Protein 1HLB (pdb70)

Foldseek 3Di:
DQVVPDDCPPAADVVLLVLVLVLLCLLVVPPVQVQLVLVLVLCVVPVVSLCLVPVCRPDDPVVCVVDPVSVVVRVLVVVLVVVCSVPVPLPVLCVSCPVVQLVCVVSPNDDVNLVSSLVSVLVSSCVRQDPPCPPSVVVSSVSSSVSNVSHGHDPND

Nearest PDB structures (foldseek):
  1hlb-assembly1_A  TM=1.006E+00  e=8.704E-22  Molpadia arenicola
  2mgd-assembly1_A  TM=8.611E-01  e=4.606E-04  Physeter macrocephalus
  2mgj-assembly1_A  TM=8.595E-01  e=4.606E-04  Physeter macrocephalus
  1mlu-assembly1_A  TM=8.625E-01  e=5.613E-04  Physeter macrocephalus
  2d6c-assembly1_A  TM=8.322E-01  e=3.972E-04  Physeter macrocephalus

Structure (mmCIF, N/CA/C/O backbone):
data_1HLB
#
_entry.id   1HLB
#
_cell.length_a   45.740
_cell.length_b   45.230
_cell.length_c   40.920
_cell.angle_alpha   90.00
_cell.angle_beta   104.40
_cell.angle_gamma   90.00
#
_symmetry.space_group_name_H-M   'P 1 21 1'
#
loop_
_entity.id
_entity.type
_entity.pdbx_description
1 polymer 'HEMOGLOBIN (DEOXY)'
2 non-polymer 'PROTOPORPHYRIN IX CONTAINING FE'
3 water water
#
loop_
_atom_site.group_PDB
_atom_site.id
_atom_site.type_symbol
_atom_site.label_atom_id
_atom_site.label_alt_id
_atom_site.label_comp_id
_atom_site.label_asym_id
_atom_site.label_entity_id
_atom_site.label_seq_id
_atom_site.pdbx_PDB_ins_code
_atom_site.Cartn_x
_atom_site.Cartn_y
_atom_site.Cartn_z
_atom_site.occupancy
_atom_site.B_iso_or_equiv
_atom_site.auth_seq_id
_atom_site.auth_comp_id
_atom_site.auth_asym_id
_atom_site.auth_atom_id
_atom_site.pdbx_PDB_model_num
ATOM 4 N N . GLY A 1 2 ? 1.614 18.927 -7.938 1.00 76.06 1 GLY A N 1
ATOM 5 C CA . GLY A 1 2 ? 1.543 18.493 -6.515 1.00 75.19 1 GLY A CA 1
ATOM 6 C C . GLY A 1 2 ? 0.619 19.585 -5.881 1.00 75.47 1 GLY A C 1
ATOM 7 O O . GLY A 1 2 ? -0.403 19.976 -6.558 1.00 70.91 1 GLY A O 1
ATOM 9 N N . GLY A 1 3 ? 0.953 19.971 -4.578 1.00 77.19 2 GLY A N 1
ATOM 10 C CA . GLY A 1 3 ? 0.416 21.154 -3.914 1.00 80.34 2 GLY A CA 1
ATOM 11 C C . GLY A 1 3 ? -1.083 21.226 -3.839 1.00 83.93 2 GLY A C 1
ATOM 12 O O . GLY A 1 3 ? -1.702 22.268 -4.059 1.00 88.29 2 GLY A O 1
ATOM 14 N N . THR A 1 4 ? -1.660 20.103 -3.466 1.00 83.76 3 THR A N 1
ATOM 15 C CA . THR A 1 4 ? -3.093 19.994 -3.359 1.00 85.31 3 THR A CA 1
ATOM 16 C C . THR A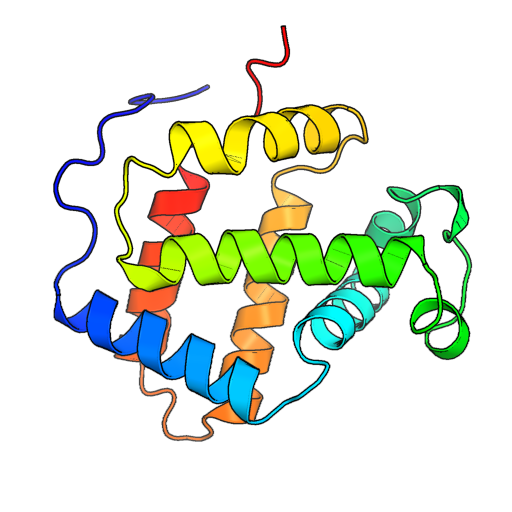 1 4 ? -3.543 20.875 -2.200 1.00 85.37 3 THR A C 1
ATOM 17 O O . THR A 1 4 ? -2.960 20.819 -1.114 1.00 86.39 3 THR A O 1
ATOM 23 N N . LEU A 1 5 ? -4.522 21.747 -2.479 1.00 84.82 4 LEU A N 1
ATOM 24 C CA . LEU A 1 5 ? -5.101 22.732 -1.564 1.00 83.95 4 LEU A CA 1
ATOM 25 C C . LEU A 1 5 ? -4.155 23.892 -1.228 1.00 85.20 4 LEU A C 1
ATOM 26 O O . LEU A 1 5 ? -4.554 24.848 -0.553 1.00 87.47 4 LEU A O 1
ATOM 32 N N . ALA A 1 6 ? -2.922 23.875 -1.743 1.00 85.69 5 ALA A N 1
ATOM 33 C CA . ALA A 1 6 ? -1.963 24.957 -1.633 1.00 86.85 5 ALA A CA 1
ATOM 34 C C . ALA A 1 6 ? -1.762 25.684 -0.291 1.00 88.65 5 ALA A C 1
ATOM 35 O O . ALA A 1 6 ? -0.897 25.303 0.502 1.00 90.35 5 ALA A O 1
ATOM 38 N N . ILE A 1 7 ? -2.468 26.763 0.034 1.00 90.91 6 ILE A N 1
ATOM 39 C CA . ILE A 1 7 ? -2.327 27.431 1.321 1.00 92.70 6 ILE A CA 1
ATOM 40 C C . ILE A 1 7 ? -3.721 27.909 1.728 1.00 93.13 6 ILE A C 1
ATOM 41 O O . ILE A 1 7 ? -4.478 28.478 0.923 1.00 95.12 6 ILE A O 1
ATOM 47 N N . GLN A 1 8 ? -4.104 27.605 2.968 1.00 90.29 7 GLN A N 1
ATOM 48 C CA . GLN A 1 8 ? -5.395 28.002 3.504 1.00 87.72 7 GLN A CA 1
ATOM 49 C C . GLN A 1 8 ? -5.242 27.837 5.008 1.00 88.20 7 GLN A C 1
ATOM 50 O O . GLN A 1 8 ? -5.000 28.833 5.686 1.00 86.92 7 GLN A O 1
ATOM 59 N N . ALA A 1 9 ? -5.318 26.614 5.546 1.00 88.62 8 ALA A N 1
ATOM 60 C CA . ALA A 1 9 ? -5.170 26.308 6.966 1.00 90.60 8 ALA A CA 1
ATOM 61 C C . ALA A 1 9 ? -6.111 26.905 8.014 1.00 91.95 8 ALA A C 1
ATOM 62 O O . ALA A 1 9 ? -6.386 26.175 8.969 1.00 94.59 8 ALA A O 1
ATOM 65 N N . GLN A 1 10 ? -6.640 28.139 7.903 1.00 91.49 9 GLN A N 1
ATOM 66 C CA . GLN A 1 10 ? -7.535 28.754 8.889 1.00 89.69 9 GLN A CA 1
ATOM 67 C C . GLN A 1 10 ? -7.151 28.441 10.352 1.00 91.09 9 GLN A C 1
ATOM 68 O O . GLN A 1 10 ? -5.949 28.489 10.673 1.00 91.74 9 GLN A O 1
ATOM 77 N N . GLY A 1 11 ? -8.074 28.128 11.285 1.00 89.38 10 GLY A N 1
ATOM 78 C CA . GLY A 1 11 ? -7.701 27.741 12.638 1.00 85.50 10 GLY A CA 1
ATOM 79 C C . GLY A 1 11 ? -7.153 26.315 12.633 1.00 82.81 10 GLY A C 1
ATOM 80 O O . GLY A 1 11 ? -7.919 25.358 12.547 1.00 84.55 10 GLY A O 1
ATOM 82 N N . ASP A 1 12 ? -5.828 26.185 12.717 1.00 77.75 11 ASP A N 1
ATOM 83 C CA . ASP A 1 12 ? -5.145 24.897 12.698 1.00 73.66 11 ASP A CA 1
ATOM 84 C C . ASP A 1 12 ? -5.341 23.804 13.756 1.00 72.92 11 ASP A C 1
ATOM 85 O O . ASP A 1 12 ? -5.950 22.778 13.452 1.00 74.35 11 ASP A O 1
ATOM 91 N N . LEU A 1 13 ? -4.835 23.908 14.991 1.00 71.99 12 LEU A N 1
ATOM 92 C CA . LEU A 1 13 ? -4.920 22.826 15.991 1.00 65.63 12 LEU A CA 1
ATOM 93 C C . LEU A 1 13 ? -5.893 23.217 17.077 1.00 61.16 12 LEU A C 1
ATOM 94 O O . LEU A 1 13 ? -6.068 24.408 17.342 1.00 57.10 12 LEU A O 1
ATOM 100 N N . THR A 1 14 ? -6.514 22.273 17.769 1.00 59.76 13 THR A N 1
ATOM 101 C CA . THR A 1 14 ? -7.435 22.607 18.854 1.00 59.34 13 THR A CA 1
ATOM 102 C C . THR A 1 14 ? -6.622 23.199 20.023 1.00 57.19 13 THR A C 1
ATOM 103 O O . THR A 1 14 ? -5.605 22.585 20.348 1.00 63.65 13 THR A O 1
ATOM 109 N N . LEU A 1 15 ? -6.899 24.317 20.714 1.00 54.69 14 LEU A N 1
ATOM 110 C CA . LEU A 1 15 ? -6.056 24.813 21.835 1.00 51.42 14 LEU A CA 1
ATOM 111 C C . LEU A 1 15 ? -5.317 23.822 22.727 1.00 46.97 14 LEU A C 1
ATOM 112 O O . LEU A 1 15 ? -4.162 24.063 23.046 1.00 48.48 14 LEU A O 1
ATOM 118 N N . ALA A 1 16 ? -5.919 22.690 23.103 1.00 43.02 15 ALA A N 1
ATOM 119 C CA . ALA A 1 16 ? -5.274 21.687 23.929 1.00 39.47 15 ALA A CA 1
ATOM 120 C C . ALA A 1 16 ? -4.040 21.093 23.272 1.00 39.31 15 ALA A C 1
ATOM 121 O O . ALA A 1 16 ? -3.058 20.743 23.940 1.00 42.99 15 ALA A O 1
ATOM 124 N N . GLN A 1 17 ? -4.080 20.989 21.954 1.00 33.44 16 GLN A N 1
ATOM 125 C CA . GLN A 1 17 ? -2.929 20.534 21.224 1.00 34.91 16 GLN A CA 1
ATOM 126 C C . GLN A 1 17 ? -1.849 21.618 21.300 1.00 38.58 16 GLN A C 1
ATOM 127 O O . GLN A 1 1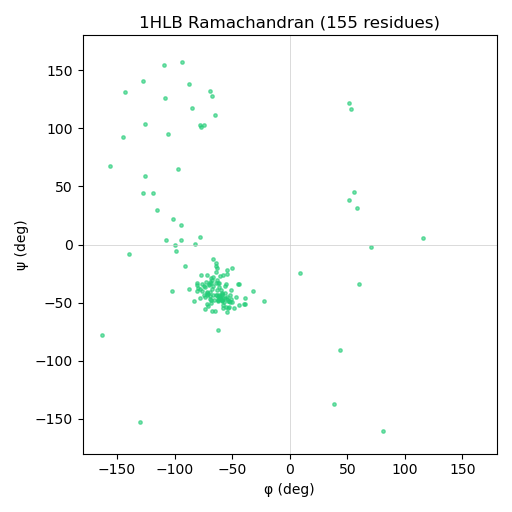7 ? -0.683 21.307 21.569 1.00 36.66 16 GLN A O 1
ATOM 136 N N . LYS A 1 18 ? -2.221 22.901 21.185 1.00 41.05 17 LYS A N 1
ATOM 137 C CA . LYS A 1 18 ? -1.296 24.038 21.305 1.00 42.26 17 LYS A CA 1
ATOM 138 C C . LYS A 1 18 ? -0.533 24.170 22.629 1.00 42.30 17 LYS A C 1
ATOM 139 O O . LYS A 1 18 ? 0.697 24.369 22.669 1.00 39.88 17 LYS A O 1
ATOM 149 N N . LYS A 1 19 ? -1.318 24.060 23.706 1.00 42.17 18 LYS A N 1
ATOM 150 C CA . LYS A 1 19 ? -0.820 24.044 25.078 1.00 44.16 18 LYS A CA 1
ATOM 151 C C . LYS A 1 19 ? 0.240 22.957 25.186 1.00 44.61 18 LYS A C 1
ATOM 152 O O . LYS A 1 19 ? 1.386 23.248 25.536 1.00 41.04 18 LYS A O 1
ATOM 162 N N . ILE A 1 20 ? -0.106 21.722 24.804 1.00 48.67 19 ILE A N 1
ATOM 163 C CA . ILE A 1 20 ? 0.836 20.640 24.962 1.00 47.65 19 ILE A CA 1
ATOM 164 C C . ILE A 1 20 ? 2.036 20.709 24.002 1.00 42.87 19 ILE A C 1
ATOM 165 O O . ILE A 1 20 ? 3.107 20.388 24.519 1.00 43.96 19 ILE A O 1
ATOM 171 N N . VAL A 1 21 ? 1.996 21.164 22.722 1.00 36.72 20 VAL A N 1
ATOM 172 C CA . VAL A 1 21 ? 3.196 21.299 21.862 1.00 33.20 20 VAL A CA 1
ATOM 173 C C . VAL A 1 21 ? 4.216 22.400 22.242 1.00 34.04 20 VAL A C 1
ATOM 174 O O . VAL A 1 21 ? 5.430 22.217 22.085 1.00 29.17 20 VAL A O 1
ATOM 179 N N . ARG A 1 22 ? 3.803 23.538 22.819 1.00 37.91 21 ARG A N 1
ATOM 180 C CA . ARG A 1 22 ? 4.699 24.602 23.295 1.00 34.70 21 ARG A CA 1
ATOM 181 C C . ARG A 1 22 ? 5.374 24.232 24.601 1.00 30.23 21 ARG A C 1
ATOM 182 O O . ARG A 1 22 ? 6.553 24.497 24.824 1.00 33.78 21 ARG A O 1
ATOM 196 N N . LYS A 1 23 ? 4.635 23.609 25.498 1.00 28.17 22 LYS A N 1
ATOM 197 C CA . LYS A 1 23 ? 5.082 23.220 26.826 1.00 26.52 22 LYS A CA 1
ATOM 198 C C . LYS A 1 23 ? 6.226 22.216 26.795 1.00 24.14 22 LYS A C 1
ATOM 199 O O . LYS A 1 23 ? 7.249 22.293 27.491 1.00 23.57 22 LYS A O 1
ATOM 209 N N . THR A 1 24 ? 6.016 21.240 25.933 1.00 23.03 23 THR A N 1
ATOM 210 C CA . THR A 1 24 ? 6.926 20.140 25.766 1.00 23.88 23 THR A CA 1
ATOM 211 C C . THR A 1 24 ? 8.192 20.579 25.003 1.00 26.05 23 THR A C 1
ATOM 212 O O . THR A 1 24 ? 9.311 20.263 25.427 1.00 27.44 23 THR A O 1
ATOM 218 N N . TRP A 1 25 ? 8.070 21.373 23.932 1.00 22.91 24 TRP A N 1
ATOM 219 C CA . TRP A 1 25 ? 9.177 21.954 23.209 1.00 17.32 24 TRP A CA 1
ATOM 220 C C . TRP A 1 25 ? 10.030 22.757 24.167 1.00 16.42 24 TRP A C 1
ATOM 221 O O . TRP A 1 25 ? 11.261 22.693 24.127 1.00 19.83 24 TRP A O 1
ATOM 234 N N . HIS A 1 26 ? 9.418 23.581 25.011 1.00 18.84 25 HIS A N 1
ATOM 235 C CA . HIS A 1 26 ? 10.170 24.305 26.039 1.00 20.29 25 HIS A CA 1
ATOM 236 C C . HIS A 1 26 ? 10.753 23.424 27.159 1.00 20.35 25 HIS A C 1
ATOM 237 O O . HIS A 1 26 ? 11.806 23.746 27.726 1.00 9.04 25 HIS A O 1
ATOM 247 N N . GLN A 1 27 ? 10.119 22.278 27.482 1.00 20.65 26 GLN A N 1
ATOM 248 C CA . GLN A 1 27 ? 10.644 21.358 28.501 1.00 27.51 26 GLN A CA 1
ATOM 249 C C . GLN A 1 27 ? 11.975 20.779 28.071 1.00 24.03 26 GLN A C 1
ATOM 250 O O . GLN A 1 27 ? 12.943 20.639 28.792 1.00 25.22 26 GLN A O 1
ATOM 259 N N . LEU A 1 28 ? 11.952 20.428 26.827 1.00 25.25 27 LEU A N 1
ATOM 260 C CA . LEU A 1 28 ? 13.043 19.829 26.147 1.00 29.61 27 LEU A CA 1
ATOM 261 C C . LEU A 1 28 ? 14.186 20.815 25.903 1.00 34.23 27 LEU A C 1
ATOM 262 O O . LEU A 1 28 ? 15.338 20.559 26.283 1.00 33.43 27 LEU A O 1
ATOM 268 N N . MET A 1 29 ? 13.861 21.964 25.290 1.00 34.77 28 MET A N 1
ATOM 269 C CA . MET A 1 29 ? 14.812 23.041 25.113 1.00 37.94 28 MET A CA 1
ATOM 270 C C . MET A 1 29 ? 15.495 23.428 26.437 1.00 37.85 28 MET A C 1
ATOM 271 O O . MET A 1 29 ? 16.723 23.466 26.497 1.00 37.09 28 MET A O 1
ATOM 277 N N . ARG A 1 30 ? 14.690 23.634 27.490 1.00 37.52 29 ARG A N 1
ATOM 278 C CA . ARG A 1 30 ? 15.123 23.968 28.842 1.00 42.26 29 ARG A CA 1
ATOM 279 C C . ARG A 1 30 ? 16.082 22.996 29.510 1.00 43.66 29 ARG A C 1
ATOM 280 O O . ARG A 1 30 ? 17.075 23.369 30.133 1.00 41.75 29 ARG A O 1
ATOM 294 N N . ASN A 1 31 ? 15.690 21.722 29.441 1.00 46.73 30 ASN A N 1
ATOM 295 C CA . ASN A 1 31 ? 16.352 20.653 30.150 1.00 44.92 30 ASN A CA 1
ATOM 296 C C . ASN A 1 31 ? 17.439 19.970 29.434 1.00 47.20 30 ASN A C 1
ATOM 297 O O . ASN A 1 31 ? 18.209 19.264 30.081 1.00 53.43 30 ASN A O 1
ATOM 305 N N . LYS A 1 32 ? 17.504 20.091 28.130 1.00 50.51 31 LYS A N 1
ATOM 306 C CA . LYS A 1 32 ? 18.538 19.423 27.386 1.00 53.80 31 LYS A CA 1
ATOM 307 C C . LYS A 1 32 ? 19.156 20.570 26.629 1.00 56.11 31 LYS A C 1
ATOM 308 O O . LYS A 1 32 ? 18.584 21.042 25.639 1.00 61.24 31 LYS A O 1
ATOM 318 N N . THR A 1 33 ? 20.326 21.012 27.088 1.00 52.18 32 THR A N 1
ATOM 319 C CA . THR A 1 33 ? 20.982 22.166 26.502 1.00 49.91 32 THR A CA 1
ATOM 320 C C . THR A 1 33 ? 21.358 22.029 25.014 1.00 44.84 32 THR A C 1
ATOM 321 O O . THR A 1 33 ? 21.047 22.895 24.205 1.00 41.43 32 THR A O 1
ATOM 327 N N . SER A 1 34 ? 21.922 20.935 24.523 1.00 40.17 33 SER A N 1
ATOM 328 C CA . SER A 1 34 ? 22.344 20.867 23.145 1.00 40.56 33 SER A CA 1
ATOM 329 C C . SER A 1 34 ? 21.376 20.109 22.292 1.00 37.87 33 SER A C 1
ATOM 330 O O . SER A 1 34 ? 21.710 19.627 21.215 1.00 38.24 33 SER A O 1
ATOM 335 N N . PHE A 1 35 ? 20.149 20.024 22.764 1.00 40.58 34 PHE A N 1
ATOM 336 C CA . PHE A 1 35 ? 19.121 19.194 22.164 1.00 40.22 34 PHE A CA 1
ATOM 337 C C . PHE A 1 35 ? 19.088 19.138 20.636 1.00 40.09 34 PHE A C 1
ATOM 338 O O . PHE A 1 35 ? 19.065 18.035 20.069 1.00 42.70 34 PHE A O 1
ATOM 347 N N . VAL A 1 36 ? 19.181 20.280 19.954 1.00 32.77 35 VAL A N 1
ATOM 348 C CA . VAL A 1 36 ? 18.912 20.261 18.539 1.00 32.57 35 VAL A CA 1
ATOM 349 C C . VAL A 1 36 ? 20.120 19.690 17.812 1.00 35.45 35 VAL A C 1
ATOM 350 O O . VAL A 1 36 ? 19.963 18.953 16.824 1.00 33.23 35 VAL A O 1
ATOM 355 N N . THR A 1 37 ? 21.333 20.032 18.275 1.00 31.18 36 THR A N 1
ATOM 356 C CA . THR A 1 37 ? 22.504 19.463 17.642 1.00 30.01 36 THR A CA 1
ATOM 357 C C . THR A 1 37 ? 22.468 17.964 17.831 1.00 30.75 36 THR A C 1
ATOM 358 O O . THR A 1 37 ? 22.584 17.237 16.832 1.00 37.63 36 THR A O 1
ATOM 364 N N . ASP A 1 38 ? 22.216 17.498 19.060 1.00 25.47 37 ASP A N 1
ATOM 365 C CA . ASP A 1 38 ? 22.147 16.080 19.326 1.00 19.00 37 ASP A CA 1
ATOM 366 C C . ASP A 1 38 ? 21.121 15.425 18.435 1.00 17.84 37 ASP A C 1
ATOM 367 O O . ASP A 1 38 ? 21.360 14.280 18.033 1.00 20.54 37 ASP A O 1
ATOM 373 N N . VAL A 1 39 ? 19.987 16.057 18.095 1.00 16.08 38 VAL A N 1
ATOM 374 C CA . VAL A 1 39 ? 19.067 15.453 17.112 1.00 19.90 38 VAL A CA 1
ATOM 375 C C . VAL A 1 39 ? 19.751 15.264 15.730 1.00 21.25 38 VAL A C 1
ATOM 376 O O . VAL A 1 39 ? 19.669 14.212 15.057 1.00 19.19 38 VAL A O 1
ATOM 381 N N . PHE A 1 40 ? 20.488 16.276 15.301 1.00 21.20 39 PHE A N 1
ATOM 382 C CA . PHE A 1 40 ? 21.132 16.166 14.022 1.00 22.68 39 PHE A CA 1
ATOM 383 C C . PHE A 1 40 ? 22.211 15.115 14.027 1.00 21.90 39 PHE A C 1
ATOM 384 O O . PHE A 1 40 ? 22.285 14.306 13.087 1.00 22.74 39 PHE A O 1
ATOM 393 N N . ILE A 1 41 ? 22.952 15.008 15.124 1.00 24.84 40 ILE A N 1
ATOM 394 C CA . ILE A 1 41 ? 24.006 14.008 15.246 1.00 29.48 40 ILE A CA 1
ATOM 395 C C . ILE A 1 41 ? 23.419 12.583 15.192 1.00 34.20 40 ILE A C 1
ATOM 396 O O . ILE A 1 41 ? 24.137 11.615 14.900 1.00 37.42 40 ILE A O 1
ATOM 402 N N . ARG A 1 42 ? 22.118 12.392 15.448 1.00 35.58 41 ARG A N 1
ATOM 403 C CA . ARG A 1 42 ? 21.523 11.079 15.381 1.00 33.18 41 ARG A CA 1
ATOM 404 C C . ARG A 1 42 ? 21.062 10.765 13.982 1.00 32.63 41 ARG A C 1
ATOM 405 O O . ARG A 1 42 ? 21.199 9.620 13.524 1.00 27.64 41 ARG A O 1
ATOM 419 N N . ILE A 1 43 ? 20.521 11.778 13.295 1.00 36.60 42 ILE A N 1
ATOM 420 C CA . ILE A 1 43 ? 19.972 11.615 11.946 1.00 37.74 42 ILE A CA 1
ATOM 421 C C . ILE A 1 43 ? 21.107 11.108 11.064 1.00 38.37 42 ILE A C 1
ATOM 422 O O . ILE A 1 43 ? 20.983 10.149 10.294 1.00 38.18 42 ILE A O 1
ATOM 428 N N . PHE A 1 44 ? 22.261 11.718 11.256 1.00 38.02 43 PHE A N 1
ATOM 429 C CA . PHE A 1 44 ? 23.412 11.320 10.501 1.00 39.40 43 PHE A CA 1
ATOM 430 C C . PHE A 1 44 ? 23.928 9.927 10.799 1.00 42.95 43 PHE A C 1
ATOM 431 O O . PHE A 1 44 ? 24.781 9.410 10.069 1.00 52.53 43 PHE A O 1
ATOM 440 N N . ALA A 1 45 ? 23.469 9.298 11.863 1.00 42.18 44 ALA A N 1
ATOM 441 C CA . ALA A 1 45 ? 23.910 7.961 12.177 1.00 43.77 44 ALA A CA 1
ATOM 442 C C . ALA A 1 45 ? 23.090 6.949 11.374 1.00 42.74 44 ALA A C 1
ATOM 443 O O . ALA A 1 45 ? 23.630 6.033 10.738 1.00 35.89 44 ALA A O 1
ATOM 446 N N . TYR A 1 46 ? 21.774 7.198 11.456 1.00 40.81 45 TYR A N 1
ATOM 447 C CA . TYR A 1 46 ? 20.719 6.438 10.805 1.00 42.38 45 TYR A CA 1
ATOM 448 C C . TYR A 1 46 ? 20.654 6.636 9.312 1.00 42.03 45 TYR A C 1
ATOM 449 O O . TYR A 1 46 ? 20.081 5.802 8.604 1.00 37.57 45 TYR A O 1
ATOM 460 N N . ASP A 1 47 ? 21.122 7.781 8.850 1.00 42.66 46 ASP A N 1
ATOM 461 C CA . ASP A 1 47 ? 21.069 8.103 7.456 1.00 41.81 46 ASP A CA 1
ATOM 462 C C . ASP A 1 47 ? 22.329 8.901 7.160 1.00 42.04 46 ASP A C 1
ATOM 463 O O . ASP A 1 47 ? 22.378 10.134 7.291 1.00 35.83 46 ASP A O 1
ATOM 469 N N . PRO A 1 48 ? 23.377 8.182 6.733 1.00 41.98 47 PRO A N 1
ATOM 470 C CA . PRO A 1 48 ? 24.673 8.776 6.427 1.00 38.92 47 PRO A CA 1
ATOM 471 C C . PRO A 1 48 ? 24.655 9.708 5.229 1.00 38.43 47 PRO A C 1
ATOM 472 O O . PRO A 1 48 ? 25.432 10.667 5.213 1.00 38.28 47 PRO A O 1
ATOM 476 N N . SER A 1 49 ? 23.758 9.519 4.249 1.00 35.42 48 SER A N 1
ATOM 477 C CA . SER A 1 49 ? 23.683 10.466 3.149 1.00 33.69 48 SER A CA 1
ATOM 478 C C . SER A 1 49 ? 23.262 11.850 3.605 1.00 36.09 48 SER A C 1
ATOM 479 O O . SER A 1 49 ? 23.771 12.847 3.095 1.00 37.39 48 SER A O 1
ATOM 484 N N . ALA A 1 50 ? 22.408 11.953 4.642 1.00 40.63 49 ALA A N 1
ATOM 485 C CA . ALA A 1 50 ? 22.005 13.237 5.231 1.00 40.10 49 ALA A CA 1
ATOM 486 C C . ALA A 1 50 ? 23.216 14.054 5.650 1.00 40.33 49 ALA A C 1
ATOM 487 O O . ALA A 1 50 ? 23.141 15.277 5.681 1.00 44.60 49 ALA A O 1
ATOM 490 N N . GLN A 1 51 ? 24.356 13.404 5.934 1.00 42.00 50 GLN A N 1
ATOM 491 C CA . GLN A 1 51 ? 25.591 14.119 6.234 1.00 42.23 50 GLN A CA 1
ATOM 492 C C . GLN A 1 51 ? 26.112 14.749 4.953 1.00 44.80 50 GLN A C 1
ATOM 493 O O . GLN A 1 51 ? 26.550 15.902 4.918 1.00 44.59 50 GLN A O 1
ATOM 502 N N . ASN A 1 52 ? 26.030 13.972 3.878 1.00 47.45 51 ASN A N 1
ATOM 503 C CA . ASN A 1 52 ? 26.527 14.399 2.575 1.00 52.31 51 ASN A CA 1
ATOM 504 C C . ASN A 1 52 ? 25.860 15.643 2.022 1.00 52.16 51 ASN A C 1
ATOM 505 O O . ASN A 1 52 ? 26.509 16.399 1.290 1.00 52.76 51 ASN A O 1
ATOM 513 N N . LYS A 1 53 ? 24.609 15.948 2.383 1.00 52.58 52 LYS A N 1
ATOM 514 C CA . LYS A 1 53 ? 23.971 17.140 1.841 1.00 52.42 52 LYS A CA 1
ATOM 515 C C . LYS A 1 53 ? 24.705 18.372 2.312 1.00 55.03 52 LYS A C 1
ATOM 516 O O . LYS A 1 53 ? 24.505 19.416 1.695 1.00 58.07 52 LYS A O 1
ATOM 526 N N . PHE A 1 54 ? 25.516 18.288 3.386 1.00 57.08 53 PHE A N 1
ATOM 527 C CA . PHE A 1 54 ? 26.319 19.403 3.853 1.00 60.56 53 PHE A CA 1
ATOM 528 C C . PHE A 1 54 ? 27.721 19.028 3.436 1.00 66.86 53 PHE A C 1
ATOM 529 O O . PHE A 1 54 ? 28.404 18.269 4.147 1.00 73.30 53 PHE A O 1
ATOM 538 N N . PRO A 1 55 ? 28.199 19.505 2.281 1.00 69.27 54 PRO A N 1
ATOM 539 C CA . PRO A 1 55 ? 29.351 18.930 1.593 1.00 67.15 54 PRO A CA 1
ATOM 540 C C . PRO A 1 55 ? 30.638 18.907 2.419 1.00 65.70 54 PRO A C 1
ATOM 541 O O . PRO A 1 55 ? 31.211 17.860 2.701 1.00 60.56 54 PRO A O 1
ATOM 545 N N . GLN A 1 56 ? 31.007 20.082 2.907 1.00 67.21 55 GLN A N 1
ATOM 546 C CA . GLN A 1 56 ? 32.216 20.271 3.688 1.00 71.24 55 GLN A CA 1
ATOM 547 C C . GLN A 1 56 ? 32.431 19.425 4.937 1.00 72.84 55 GLN A C 1
ATOM 548 O O . GLN A 1 56 ? 33.568 19.055 5.248 1.00 78.84 55 GLN A O 1
ATOM 557 N N . MET A 1 57 ? 31.369 19.088 5.658 1.00 72.50 56 MET A N 1
ATOM 558 C CA . MET A 1 57 ? 31.503 18.382 6.921 1.00 69.83 56 MET A CA 1
ATOM 559 C C . MET A 1 57 ? 31.268 16.883 6.697 1.00 69.11 56 MET A C 1
ATOM 560 O O . MET A 1 57 ? 31.510 16.043 7.578 1.00 63.64 56 MET A O 1
ATOM 566 N N . ALA A 1 58 ? 30.882 16.548 5.451 1.00 70.02 57 ALA A N 1
ATOM 567 C CA . ALA A 1 58 ? 30.588 15.185 5.048 1.00 72.86 57 ALA A CA 1
ATOM 568 C C . ALA A 1 58 ? 31.837 14.324 5.122 1.00 72.18 57 ALA A C 1
ATOM 569 O O . ALA A 1 58 ? 32.832 14.474 4.397 1.00 75.14 57 ALA A O 1
ATOM 572 N N . GLY A 1 59 ? 31.737 13.423 6.091 1.00 69.38 58 GLY A N 1
ATOM 573 C CA . GLY A 1 59 ? 32.809 12.509 6.408 1.00 63.07 58 GLY A CA 1
ATOM 574 C C . GLY A 1 59 ? 33.369 12.730 7.800 1.00 58.05 58 GLY A C 1
ATOM 575 O O . GLY A 1 59 ? 34.368 12.092 8.116 1.00 59.46 58 GLY A O 1
ATOM 577 N N . MET A 1 60 ? 32.812 13.599 8.644 1.00 54.98 59 MET A N 1
ATOM 578 C CA . MET A 1 60 ? 33.325 13.782 9.996 1.00 54.48 59 MET A CA 1
ATOM 579 C C . MET A 1 60 ? 32.648 12.934 11.073 1.00 51.91 59 MET A C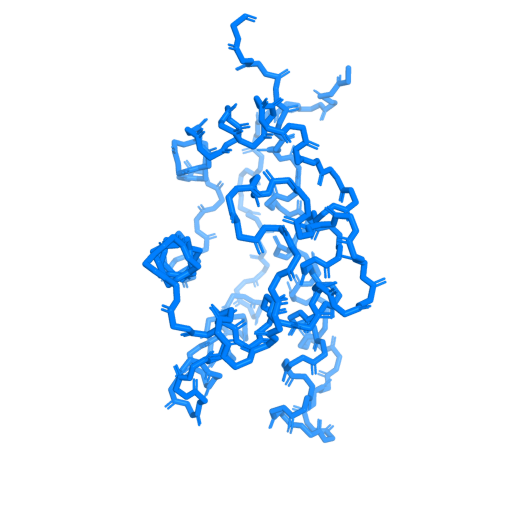 1
ATOM 580 O O . MET A 1 60 ? 31.526 12.419 10.978 1.00 47.73 59 MET A O 1
ATOM 586 N N . SER A 1 61 ? 33.404 12.748 12.132 1.00 49.23 60 SER A N 1
ATOM 587 C CA . SER A 1 61 ? 32.978 11.996 13.279 1.00 44.65 60 SER A CA 1
ATOM 588 C C . SER A 1 61 ? 32.228 12.903 14.261 1.00 41.11 60 SER A C 1
ATOM 589 O O . SER A 1 61 ? 32.615 14.054 14.514 1.00 35.04 60 SER A O 1
ATOM 594 N N . ALA A 1 62 ? 31.147 12.380 14.811 1.00 37.61 61 ALA A N 1
ATOM 595 C CA . ALA A 1 62 ? 30.365 13.003 15.859 1.00 40.44 61 ALA A CA 1
ATOM 596 C C . ALA A 1 62 ? 31.045 14.069 16.731 1.00 45.75 61 ALA A C 1
ATOM 597 O O . ALA A 1 62 ? 30.497 15.162 16.856 1.00 50.82 61 ALA A O 1
ATOM 600 N N . SER A 1 63 ? 32.253 13.836 17.271 1.00 48.64 62 SER A N 1
ATOM 601 C CA . SER A 1 63 ? 32.993 14.792 18.088 1.00 48.37 62 SER A CA 1
ATOM 602 C C . SER A 1 63 ? 33.513 16.031 17.358 1.00 46.80 62 SER A C 1
ATOM 603 O O . SER A 1 63 ? 33.568 17.138 17.913 1.00 47.60 62 SER A O 1
ATOM 608 N N . GLN A 1 64 ? 33.880 15.890 16.093 1.00 46.58 63 GLN A N 1
ATOM 609 C CA . GLN A 1 64 ? 34.253 17.053 15.289 1.00 50.54 63 GLN A CA 1
ATOM 610 C C . GLN A 1 64 ? 33.103 17.528 14.356 1.00 49.03 63 GLN A C 1
ATOM 611 O O . GLN A 1 64 ? 33.210 18.458 13.545 1.00 43.11 63 GLN A O 1
ATOM 620 N N . LEU A 1 65 ? 31.985 16.808 14.442 1.00 46.15 64 LEU A N 1
ATOM 621 C CA . LEU A 1 65 ? 30.707 17.215 13.890 1.00 46.98 64 LEU A CA 1
ATOM 622 C C . LEU A 1 65 ? 30.147 18.249 14.888 1.00 48.48 64 LEU A C 1
ATOM 623 O O . LEU A 1 65 ? 29.703 19.335 14.519 1.00 54.10 64 LEU A O 1
ATOM 629 N N . ARG A 1 66 ? 30.196 17.967 16.195 1.00 47.20 65 ARG A N 1
ATOM 630 C CA . ARG A 1 66 ? 29.688 18.836 17.248 1.00 45.50 65 ARG A CA 1
ATOM 631 C C . ARG A 1 66 ? 30.390 20.176 17.384 1.00 47.01 65 ARG A C 1
ATOM 632 O O . ARG A 1 66 ? 29.869 21.058 18.080 1.00 45.69 65 ARG A O 1
ATOM 646 N N . SER A 1 67 ? 31.581 20.343 16.792 1.00 46.41 66 SER A N 1
ATOM 647 C CA . SER A 1 67 ? 32.266 21.634 16.838 1.00 46.08 66 SER A CA 1
ATOM 648 C C . SER A 1 67 ? 32.513 22.264 15.462 1.00 40.81 66 SER A C 1
ATOM 649 O O . SER A 1 67 ? 33.565 22.810 15.146 1.00 39.50 66 SER A O 1
ATOM 654 N N . SER A 1 68 ? 31.497 22.212 14.625 1.00 39.04 67 SER A N 1
ATOM 655 C CA . SER A 1 68 ? 31.574 22.695 13.284 1.00 39.14 67 SER A CA 1
ATOM 656 C C . SER A 1 68 ? 30.732 23.965 13.257 1.00 40.21 67 SER A C 1
ATOM 657 O O . SER A 1 68 ? 29.535 23.943 13.603 1.00 40.37 67 SER A O 1
ATOM 662 N N . ARG A 1 69 ? 31.319 25.085 12.791 1.00 38.79 68 ARG A N 1
ATOM 663 C CA . ARG A 1 69 ? 30.593 26.352 12.682 1.00 35.12 68 ARG A CA 1
ATOM 664 C C . ARG A 1 69 ? 29.315 26.192 11.872 1.00 31.05 68 ARG A C 1
ATOM 665 O O . ARG A 1 69 ? 28.252 26.656 12.289 1.00 26.24 68 ARG A O 1
ATOM 679 N N . GLN A 1 70 ? 29.427 25.488 10.748 1.00 25.99 69 GLN A N 1
ATOM 680 C CA . GLN A 1 70 ? 28.290 25.173 9.914 1.00 28.56 69 GLN A CA 1
ATOM 681 C C . GLN A 1 70 ? 27.210 24.306 10.614 1.00 31.21 69 GLN A C 1
ATOM 682 O O . GLN A 1 70 ? 26.017 24.564 10.375 1.00 30.63 69 GLN A O 1
ATOM 691 N N . MET A 1 71 ? 27.573 23.331 11.491 1.00 25.27 70 MET A N 1
ATOM 692 C CA . MET A 1 71 ? 26.646 22.419 12.153 1.00 24.69 70 MET A CA 1
ATOM 693 C C . MET A 1 71 ? 25.886 23.243 13.181 1.00 25.56 70 MET A C 1
ATOM 694 O O . MET A 1 71 ? 24.651 23.280 13.228 1.00 23.00 70 MET A O 1
ATOM 700 N N . GLN A 1 72 ? 26.657 23.956 13.996 1.00 28.12 71 GLN A N 1
ATOM 701 C CA . GLN A 1 72 ? 26.117 24.782 15.055 1.00 31.82 71 GLN A CA 1
ATOM 702 C C . GLN A 1 72 ? 25.194 25.857 14.462 1.00 27.71 71 GLN A C 1
ATOM 703 O O . GLN A 1 72 ? 24.064 26.070 14.903 1.00 25.51 71 GLN A O 1
ATOM 712 N N . ALA A 1 73 ? 25.624 26.549 13.420 1.00 22.23 72 ALA A N 1
ATOM 713 C CA . ALA A 1 73 ? 24.815 27.581 12.847 1.00 16.06 72 ALA A CA 1
ATOM 714 C C . ALA A 1 73 ? 23.608 26.977 12.212 1.00 11.79 72 ALA A C 1
ATOM 715 O O . ALA A 1 73 ? 22.570 27.624 12.264 1.00 12.03 72 ALA A O 1
ATOM 718 N N . HIS A 1 74 ? 23.623 25.759 11.688 1.00 15.21 73 HIS A N 1
ATOM 719 C CA . HIS A 1 74 ? 22.411 25.264 11.052 1.00 12.80 73 HIS A CA 1
ATOM 720 C C . HIS A 1 74 ? 21.453 24.982 12.181 1.00 17.54 73 HIS A C 1
ATOM 721 O O . HIS A 1 74 ? 20.303 25.441 12.122 1.00 17.13 73 HIS A O 1
ATOM 730 N N . ALA A 1 75 ? 21.973 24.362 13.257 1.00 17.08 74 ALA A N 1
ATOM 731 C CA . ALA A 1 75 ? 21.208 23.933 14.420 1.00 17.55 74 ALA A CA 1
ATOM 732 C C . ALA A 1 75 ? 20.469 25.020 15.195 1.00 20.32 74 ALA A C 1
ATOM 733 O O . ALA A 1 75 ? 19.315 24.798 15.632 1.00 17.92 74 ALA A O 1
ATOM 736 N N . ILE A 1 76 ? 21.092 26.215 15.354 1.00 23.77 75 ILE A N 1
ATOM 737 C CA . ILE A 1 76 ? 20.428 27.317 16.055 1.00 22.75 75 ILE A CA 1
ATOM 738 C C . ILE A 1 76 ? 19.412 27.939 15.103 1.00 22.33 75 ILE A C 1
ATOM 739 O O . ILE A 1 76 ? 18.386 28.449 15.558 1.00 22.90 75 ILE A O 1
ATOM 745 N N . ARG A 1 77 ? 19.620 27.830 13.790 1.00 19.28 76 ARG A N 1
ATOM 746 C CA . ARG A 1 77 ? 18.654 28.276 12.826 1.00 19.61 76 ARG A CA 1
ATOM 747 C C . ARG A 1 77 ? 17.419 27.388 12.816 1.00 21.04 76 ARG A C 1
ATOM 748 O O . ARG A 1 77 ? 16.322 27.902 12.550 1.00 20.94 76 ARG A O 1
ATOM 762 N N . VAL A 1 78 ? 17.571 26.078 13.067 1.00 20.34 77 VAL A N 1
ATOM 763 C CA . VAL A 1 78 ? 16.434 25.155 13.199 1.00 21.22 77 VAL A CA 1
ATOM 764 C C . VAL A 1 78 ? 15.735 25.597 14.490 1.00 22.93 77 VAL A C 1
ATOM 765 O O . VAL A 1 78 ? 14.560 25.975 14.528 1.00 14.45 77 VAL A O 1
ATOM 770 N N . SER A 1 79 ? 16.517 25.594 15.570 1.00 25.20 78 SER A N 1
ATOM 771 C CA . SER A 1 79 ? 16.103 26.104 16.856 1.00 28.95 78 SER A CA 1
ATOM 772 C C . SER A 1 79 ? 15.275 27.392 16.801 1.00 32.84 78 SER A C 1
ATOM 773 O O . SER A 1 79 ? 14.188 27.345 17.388 1.00 37.31 78 SER A O 1
ATOM 778 N N . SER A 1 80 ? 15.656 28.489 16.121 1.00 32.19 79 SER A N 1
ATOM 779 C CA . SER A 1 80 ? 14.881 29.720 16.075 1.00 31.67 79 SER A CA 1
ATOM 780 C C . SER A 1 80 ? 13.619 29.658 15.250 1.00 28.76 79 SER A C 1
ATOM 781 O O . SER A 1 80 ? 12.614 30.153 15.747 1.00 32.25 79 SER A O 1
ATOM 786 N N . ILE A 1 81 ? 13.575 29.021 14.065 1.00 28.97 80 ILE A N 1
ATOM 787 C CA . ILE A 1 81 ? 12.347 28.845 13.285 1.00 27.65 80 ILE A CA 1
ATOM 788 C C . ILE A 1 81 ? 11.349 28.079 14.152 1.00 30.16 80 ILE A C 1
ATOM 789 O O . ILE A 1 81 ? 10.159 28.430 14.235 1.00 34.07 80 ILE A O 1
ATOM 795 N N . MET A 1 82 ? 11.868 27.066 14.858 1.00 30.41 81 MET A N 1
ATOM 796 C CA . MET A 1 82 ? 11.059 26.239 15.725 1.00 30.04 81 MET A CA 1
ATOM 797 C C . MET A 1 82 ? 10.527 27.092 16.858 1.00 28.90 81 MET A C 1
ATOM 798 O O . MET A 1 82 ? 9.307 27.250 16.959 1.00 29.10 81 MET A O 1
ATOM 804 N N . SER A 1 83 ? 11.333 27.755 17.668 1.00 29.17 82 SER A N 1
ATOM 805 C CA . SER A 1 83 ? 10.776 28.623 18.687 1.00 33.63 82 SER A CA 1
ATOM 806 C C . SER A 1 83 ? 9.862 29.766 18.198 1.00 36.70 82 SER A C 1
ATOM 807 O O . SER A 1 83 ? 8.978 30.201 18.964 1.00 37.42 82 SER A O 1
ATOM 812 N N . GLU A 1 84 ? 10.018 30.252 16.955 1.00 35.45 83 GLU A N 1
ATOM 813 C CA . GLU A 1 84 ? 9.185 31.312 16.427 1.00 35.75 83 GLU A CA 1
ATOM 814 C C . GLU A 1 84 ? 7.772 30.856 16.206 1.00 35.52 83 GLU A C 1
ATOM 815 O O . GLU A 1 84 ? 6.810 31.545 16.546 1.00 39.04 83 GLU A O 1
ATOM 822 N N . TYR A 1 85 ? 7.634 29.681 15.628 1.00 34.07 84 TYR A N 1
ATOM 823 C CA . TYR A 1 85 ? 6.333 29.084 15.496 1.00 36.05 84 TYR A CA 1
ATOM 824 C C . TYR A 1 85 ? 5.741 28.659 16.830 1.00 35.49 84 TYR A C 1
ATOM 825 O O . TYR A 1 85 ? 4.628 29.036 17.161 1.00 30.30 84 TYR A O 1
ATOM 836 N N . VAL A 1 86 ? 6.437 27.928 17.677 1.00 38.94 85 VAL A N 1
ATOM 837 C CA . VAL A 1 86 ? 5.908 27.443 18.945 1.00 41.54 85 VAL A CA 1
ATOM 838 C C . VAL A 1 86 ? 5.336 28.547 19.844 1.00 44.49 85 VAL A C 1
ATOM 839 O O . VAL A 1 86 ? 4.495 28.293 20.706 1.00 47.12 85 VAL A O 1
ATOM 844 N N . GLU A 1 87 ? 5.761 29.792 19.617 1.00 48.27 86 GLU A N 1
ATOM 845 C CA . GLU A 1 87 ? 5.268 30.957 20.347 1.00 47.86 86 GLU A CA 1
ATOM 846 C C . GLU A 1 87 ? 3.759 31.096 20.247 1.00 46.62 86 GLU A C 1
ATOM 847 O O . GLU A 1 87 ? 3.148 31.444 21.254 1.00 45.62 86 GLU A O 1
ATOM 854 N N . GLU A 1 88 ? 3.142 30.879 19.073 1.00 48.15 87 GLU A N 1
ATOM 855 C CA . GLU A 1 88 ? 1.706 31.048 18.946 1.00 48.17 87 GLU A CA 1
ATOM 856 C C . GLU A 1 88 ? 1.025 29.982 18.101 1.00 46.05 87 GLU A C 1
ATOM 857 O O . GLU A 1 88 ? -0.204 29.912 17.997 1.00 48.48 87 GLU A O 1
ATOM 864 N N . LEU A 1 89 ? 1.829 29.140 17.453 1.00 43.08 88 LEU A N 1
ATOM 865 C CA . LEU A 1 89 ? 1.398 28.063 16.575 1.00 41.44 88 LEU A CA 1
ATOM 866 C C . LEU A 1 89 ? 0.430 28.612 15.540 1.00 45.12 88 LEU A C 1
ATOM 867 O O . LEU A 1 89 ? -0.575 27.998 15.157 1.00 47.06 88 LEU A O 1
ATOM 873 N N . ASP A 1 90 ? 0.753 29.837 15.095 1.00 46.13 89 ASP A N 1
ATOM 874 C CA . ASP A 1 90 ? -0.034 30.520 14.083 1.00 46.36 89 ASP A CA 1
ATOM 875 C C . ASP A 1 90 ? 0.319 29.943 12.733 1.00 42.66 89 ASP A C 1
ATOM 876 O O . ASP A 1 90 ? 1.331 30.273 12.123 1.00 42.93 89 ASP A O 1
ATOM 882 N N . SER A 1 91 ? -0.596 29.113 12.277 1.00 45.57 90 SER A N 1
ATOM 883 C CA . SER A 1 91 ? -0.542 28.432 11.007 1.00 48.00 90 SER A CA 1
ATOM 884 C C . SER A 1 91 ? -0.124 29.293 9.827 1.00 52.09 90 SER A C 1
ATOM 885 O O . SER A 1 91 ? 0.554 28.838 8.911 1.00 56.47 90 SER A O 1
ATOM 890 N N . ASP A 1 92 ? -0.482 30.568 9.787 1.00 53.65 91 ASP A N 1
ATOM 891 C CA . ASP A 1 92 ? -0.182 31.335 8.598 1.00 53.45 91 ASP A CA 1
ATOM 892 C C . ASP A 1 92 ? 0.7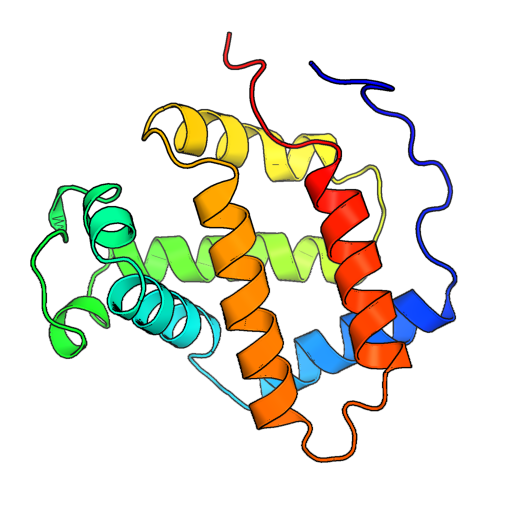90 32.499 8.667 1.00 52.30 91 ASP A C 1
ATOM 893 O O . ASP A 1 92 ? 0.745 33.518 7.970 1.00 51.73 91 ASP A O 1
ATOM 899 N N . ILE A 1 93 ? 1.710 32.333 9.597 1.00 48.00 92 ILE A N 1
ATOM 900 C CA . ILE A 1 93 ? 2.917 33.137 9.503 1.00 45.45 92 ILE A CA 1
ATOM 901 C C . ILE A 1 93 ? 3.999 32.127 9.055 1.00 45.09 92 ILE A C 1
ATOM 902 O O . ILE A 1 93 ? 5.189 32.418 8.861 1.00 42.24 92 ILE A O 1
ATOM 908 N N . LEU A 1 94 ? 3.541 30.887 8.801 1.00 43.51 93 LEU A N 1
ATOM 909 C CA . LEU A 1 94 ? 4.366 29.800 8.353 1.00 40.61 93 LEU A CA 1
ATOM 910 C C . LEU A 1 94 ? 4.874 30.156 6.964 1.00 40.55 93 LEU A C 1
ATOM 911 O O . LEU A 1 94 ? 6.099 30.079 6.782 1.00 39.12 93 LEU A O 1
ATOM 917 N N . PRO A 1 95 ? 4.059 30.622 5.982 1.00 40.06 94 PRO A N 1
ATOM 918 C CA . PRO A 1 95 ? 4.535 30.959 4.637 1.00 38.73 94 PRO A CA 1
ATOM 919 C C . PRO A 1 95 ? 5.802 31.797 4.538 1.00 35.65 94 PRO A C 1
ATOM 920 O O . PRO A 1 95 ? 6.671 31.383 3.778 1.00 38.38 94 PRO A O 1
ATOM 924 N N . GLU A 1 96 ? 6.014 32.877 5.286 1.00 33.36 95 GLU A N 1
ATOM 925 C CA . GLU A 1 96 ? 7.240 33.629 5.144 1.00 35.13 95 GLU A CA 1
ATOM 926 C C . GLU A 1 96 ? 8.371 32.955 5.916 1.00 33.22 95 GLU A C 1
ATOM 927 O O . GLU A 1 96 ? 9.509 32.985 5.455 1.00 34.44 95 GLU A O 1
ATOM 934 N N . LEU A 1 97 ? 8.113 32.298 7.047 1.00 30.09 96 LEU A N 1
ATOM 935 C CA . LEU A 1 97 ? 9.131 31.612 7.855 1.00 26.95 96 LEU A CA 1
ATOM 936 C C . LEU A 1 97 ? 9.958 30.577 7.118 1.00 22.55 96 LEU A C 1
ATOM 937 O O . LEU A 1 97 ? 11.186 30.517 7.117 1.00 18.65 96 LEU A O 1
ATOM 943 N N . LEU A 1 98 ? 9.211 29.688 6.520 1.00 25.06 97 LEU A N 1
ATOM 944 C CA . LEU A 1 98 ? 9.774 28.551 5.844 1.00 26.32 97 LEU A CA 1
ATOM 945 C C . LEU A 1 98 ? 10.250 28.890 4.425 1.00 31.06 97 LEU A C 1
ATOM 946 O O . LEU A 1 98 ? 10.794 27.995 3.755 1.00 37.65 97 LEU A O 1
ATOM 952 N N . ALA A 1 99 ? 10.125 30.155 3.953 1.00 30.68 98 ALA A N 1
ATOM 953 C CA . ALA A 1 99 ? 10.287 30.460 2.532 1.00 25.17 98 ALA A CA 1
ATOM 954 C C . ALA A 1 99 ? 11.684 30.358 2.000 1.00 27.64 98 ALA A C 1
ATOM 955 O O . ALA A 1 99 ? 11.841 29.790 0.925 1.00 30.10 98 ALA A O 1
ATOM 958 N N . THR A 1 100 ? 12.721 30.829 2.701 1.00 31.15 99 THR A N 1
ATOM 959 C CA . THR A 1 100 ? 14.079 30.744 2.190 1.00 34.00 99 THR A CA 1
ATOM 960 C C . THR A 1 100 ? 14.661 29.355 2.416 1.00 32.07 99 THR A C 1
ATOM 961 O O . THR A 1 100 ? 15.341 28.807 1.542 1.00 26.08 99 THR A O 1
ATOM 967 N N . LEU A 1 101 ? 14.340 28.821 3.608 1.00 31.86 100 LEU A N 1
ATOM 968 C CA . LEU A 1 101 ? 14.643 27.454 4.072 1.00 32.54 100 LEU A CA 1
ATOM 969 C C . LEU A 1 101 ? 14.351 26.435 2.986 1.00 26.96 100 LEU A C 1
ATOM 970 O O . LEU A 1 101 ? 15.144 25.549 2.643 1.00 21.44 100 LEU A O 1
ATOM 976 N N . ALA A 1 102 ? 13.129 26.583 2.510 1.00 20.66 101 ALA A N 1
ATOM 977 C CA . ALA A 1 102 ? 12.586 25.693 1.521 1.00 26.01 101 ALA A CA 1
ATOM 978 C C . ALA A 1 102 ? 13.414 25.796 0.249 1.00 29.13 101 ALA A C 1
ATOM 979 O O . ALA A 1 102 ? 13.846 24.770 -0.294 1.00 36.10 101 ALA A O 1
ATOM 982 N N . ARG A 1 103 ? 13.687 27.016 -0.195 1.00 33.18 102 ARG A N 1
ATOM 983 C CA . ARG A 1 103 ? 14.520 27.229 -1.359 1.00 32.10 102 ARG A CA 1
ATOM 984 C C . ARG A 1 103 ? 15.943 26.689 -1.208 1.00 31.47 102 ARG A C 1
ATOM 985 O O . ARG A 1 103 ? 16.428 26.068 -2.158 1.00 31.49 102 ARG A O 1
ATOM 999 N N . THR A 1 104 ? 16.658 26.916 -0.100 1.00 30.94 103 THR A N 1
ATOM 1000 C CA . THR A 1 104 ? 18.035 26.452 0.012 1.00 32.59 103 THR A CA 1
ATOM 1001 C C . THR A 1 104 ? 18.046 24.942 0.208 1.00 32.00 103 THR A C 1
ATOM 1002 O O . THR A 1 104 ? 18.860 24.22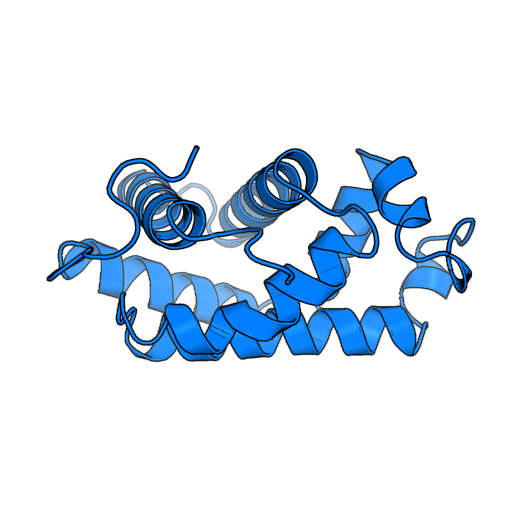2 -0.381 1.00 35.30 103 THR A O 1
ATOM 1008 N N . HIS A 1 105 ? 17.069 24.403 0.945 1.00 31.31 104 HIS A N 1
ATOM 1009 C CA . HIS A 1 105 ? 16.969 22.946 1.083 1.00 34.99 104 HIS A CA 1
ATOM 1010 C C . HIS A 1 105 ? 16.809 22.256 -0.277 1.00 37.69 104 HIS A C 1
ATOM 1011 O O . HIS A 1 105 ? 17.571 21.349 -0.631 1.00 35.51 104 HIS A O 1
ATOM 1020 N N . ASP A 1 106 ? 15.899 22.764 -1.108 1.00 39.52 105 ASP A N 1
ATOM 1021 C CA . ASP A 1 106 ? 15.697 22.231 -2.438 1.00 40.09 105 ASP A CA 1
ATOM 1022 C C . ASP A 1 106 ? 16.891 22.391 -3.349 1.00 41.16 105 ASP A C 1
ATOM 1023 O O . ASP A 1 106 ? 17.018 21.654 -4.333 1.00 41.96 105 ASP A O 1
ATOM 1029 N N . LEU A 1 107 ? 17.755 23.367 -3.057 1.00 43.24 106 LEU A N 1
ATOM 1030 C CA . LEU A 1 107 ? 18.951 23.617 -3.844 1.00 40.38 106 LEU A CA 1
ATOM 1031 C C . LEU A 1 107 ? 20.008 22.619 -3.404 1.00 39.28 106 LEU A C 1
ATOM 1032 O O . LEU A 1 107 ? 20.803 22.174 -4.228 1.00 38.29 106 LEU A O 1
ATOM 1038 N N . ASN A 1 108 ? 20.082 22.230 -2.128 1.00 39.15 107 ASN A N 1
ATOM 1039 C CA . ASN A 1 108 ? 21.016 21.184 -1.735 1.00 37.48 107 ASN A CA 1
ATOM 1040 C C . ASN A 1 108 ? 20.344 19.810 -1.731 1.00 38.39 107 ASN A C 1
ATOM 1041 O O . ASN A 1 108 ? 20.876 18.864 -1.160 1.00 35.60 107 ASN A O 1
ATOM 1049 N N . LYS A 1 109 ? 19.172 19.667 -2.385 1.00 42.20 108 LYS A N 1
ATOM 1050 C CA . LYS A 1 109 ? 18.337 18.458 -2.539 1.00 43.61 108 LYS A CA 1
ATOM 1051 C C . LYS A 1 109 ? 17.845 17.799 -1.238 1.00 44.40 108 LYS A C 1
ATOM 1052 O O . LYS A 1 109 ? 17.625 16.588 -1.120 1.00 49.53 108 LYS A O 1
ATOM 1062 N N . VAL A 1 110 ? 17.616 18.598 -0.209 1.00 41.28 109 VAL A N 1
ATOM 1063 C CA . VAL A 1 110 ? 17.095 18.134 1.051 1.00 33.89 109 VAL A CA 1
ATOM 1064 C C . VAL A 1 110 ? 15.574 18.119 0.851 1.00 34.06 109 VAL A C 1
ATOM 1065 O O . VAL A 1 110 ? 14.958 19.148 0.533 1.00 31.66 109 VAL A O 1
ATOM 1070 N N . GLY A 1 111 ? 14.942 16.961 0.941 1.00 32.73 110 GLY A N 1
ATOM 1071 C CA . GLY A 1 111 ? 13.490 16.949 0.857 1.00 39.77 110 GLY A CA 1
ATOM 1072 C C . GLY A 1 111 ? 12.747 16.181 1.953 1.00 41.72 110 GLY A C 1
ATOM 1073 O O . GLY A 1 111 ? 13.228 15.999 3.087 1.00 45.09 110 GLY A O 1
ATOM 1075 N N . ALA A 1 112 ? 11.552 15.723 1.540 1.00 41.89 111 ALA A N 1
ATOM 1076 C CA . ALA A 1 112 ? 10.603 14.900 2.301 1.00 38.09 111 ALA A CA 1
ATOM 1077 C C . ALA A 1 112 ? 11.195 13.805 3.201 1.00 33.96 111 ALA A C 1
ATOM 1078 O O . ALA A 1 112 ? 10.896 13.728 4.383 1.00 29.26 111 ALA A O 1
ATOM 1081 N N . ASP A 1 113 ? 12.074 12.919 2.757 1.00 34.68 112 ASP A N 1
ATOM 1082 C CA . ASP A 1 113 ? 12.664 11.945 3.669 1.00 36.24 112 ASP A CA 1
ATOM 1083 C C . ASP A 1 113 ? 13.765 12.496 4.556 1.00 33.85 112 ASP A C 1
ATOM 1084 O O . ASP A 1 113 ? 14.437 11.759 5.290 1.00 36.71 112 ASP A O 1
ATOM 1090 N N . HIS A 1 114 ? 13.996 13.799 4.530 1.00 34.36 113 HIS A N 1
ATOM 1091 C CA . HIS A 1 114 ? 14.943 14.395 5.457 1.00 35.37 113 HIS A CA 1
ATOM 1092 C C . HIS A 1 114 ? 14.102 15.049 6.557 1.00 32.50 113 HIS A C 1
ATOM 1093 O O . HIS A 1 114 ? 14.407 14.894 7.752 1.00 24.01 113 HIS A O 1
ATOM 1103 N N . TYR A 1 115 ? 12.992 15.678 6.129 1.00 27.63 114 TYR A N 1
ATOM 1104 C CA . TYR A 1 115 ? 11.981 16.172 7.052 1.00 28.55 114 TYR A CA 1
ATOM 1105 C C . TYR A 1 115 ? 11.296 15.064 7.880 1.00 30.11 114 TYR A C 1
ATOM 1106 O O . TYR A 1 115 ? 11.105 15.189 9.096 1.00 25.80 114 TYR A O 1
ATOM 1117 N N . ASN A 1 116 ? 10.954 13.960 7.230 1.00 26.59 115 ASN A N 1
ATOM 1118 C CA . ASN A 1 116 ? 10.424 12.788 7.896 1.00 29.41 115 ASN A CA 1
ATOM 1119 C C . ASN A 1 116 ? 11.364 12.333 8.993 1.00 25.29 115 ASN A C 1
ATOM 1120 O O . ASN A 1 116 ? 10.997 12.266 10.160 1.00 30.64 115 ASN A O 1
ATOM 1128 N N . LEU A 1 117 ? 12.603 12.040 8.613 1.00 19.60 116 LEU A N 1
ATOM 1129 C CA . LEU A 1 117 ? 13.654 11.657 9.507 1.00 17.69 116 LEU A CA 1
ATOM 1130 C C . LEU A 1 117 ? 13.727 12.604 10.683 1.00 19.08 116 LEU A C 1
ATOM 1131 O O . LEU A 1 117 ? 13.660 12.152 11.830 1.00 24.97 116 LEU A O 1
ATOM 1137 N N . PHE A 1 118 ? 13.841 13.904 10.436 1.00 20.52 117 PHE A N 1
ATOM 1138 C CA . PHE A 1 118 ? 13.873 14.904 11.487 1.00 23.04 117 PHE A CA 1
ATOM 1139 C C . PHE A 1 118 ? 12.706 14.689 12.447 1.00 26.34 117 PHE A C 1
ATOM 1140 O O . PHE A 1 118 ? 12.908 14.617 13.671 1.00 27.73 117 PHE A O 1
ATOM 1149 N N . ALA A 1 119 ? 11.501 14.535 11.912 1.00 26.75 118 ALA A N 1
ATOM 1150 C CA . ALA A 1 119 ? 10.343 14.301 12.749 1.00 32.31 118 ALA A CA 1
ATOM 1151 C C . ALA A 1 119 ? 10.470 13.030 13.612 1.00 34.08 118 ALA A C 1
ATOM 1152 O O . ALA A 1 119 ? 10.162 13.055 14.812 1.00 31.45 118 ALA A O 1
ATOM 1155 N N . LYS A 1 120 ? 10.972 11.912 13.053 1.00 32.02 119 LYS A N 1
ATOM 1156 C CA . LYS A 1 120 ? 11.177 10.688 13.816 1.00 26.45 119 LYS A CA 1
ATOM 1157 C C . LYS A 1 120 ? 12.172 10.901 14.926 1.00 22.72 119 LYS A C 1
ATOM 1158 O O . LYS A 1 120 ? 11.906 10.555 16.078 1.00 24.65 119 LYS A O 1
ATOM 1168 N N . VAL A 1 121 ? 13.320 11.495 14.617 1.00 21.23 120 VAL A N 1
ATOM 1169 C CA . VAL A 1 121 ? 14.338 11.668 15.621 1.00 17.05 120 VAL A CA 1
ATOM 1170 C C . VAL A 1 121 ? 13.903 12.637 16.724 1.00 17.68 120 VAL A C 1
ATOM 1171 O O . VAL A 1 121 ? 14.231 12.356 17.878 1.00 16.29 120 VAL A O 1
ATOM 1176 N N . LEU A 1 122 ? 13.139 13.711 16.466 1.00 18.03 121 LEU A N 1
ATOM 1177 C CA . LEU A 1 122 ? 12.658 14.634 17.501 1.00 19.74 121 LEU A CA 1
ATOM 1178 C C . LEU A 1 122 ? 11.539 14.023 18.368 1.00 21.13 121 LEU A C 1
ATOM 1179 O O . LEU A 1 122 ? 11.426 14.280 19.581 1.00 16.35 121 LEU A O 1
ATOM 1185 N N . MET A 1 123 ? 10.738 13.160 17.745 1.00 24.63 122 MET A N 1
ATOM 1186 C CA . MET A 1 123 ? 9.684 12.370 18.384 1.00 28.18 122 MET A CA 1
ATOM 1187 C C . MET A 1 123 ? 10.290 11.524 19.481 1.00 25.96 122 MET A C 1
ATOM 1188 O O . MET A 1 123 ? 9.837 11.559 20.616 1.00 30.08 122 MET A O 1
ATOM 1194 N N . GLU A 1 124 ? 11.332 10.781 19.102 1.00 25.56 123 GLU A N 1
ATOM 1195 C CA . GLU A 1 124 ? 12.189 10.015 20.012 1.00 27.59 123 GLU A CA 1
ATOM 1196 C C . GLU A 1 124 ? 12.746 10.828 21.152 1.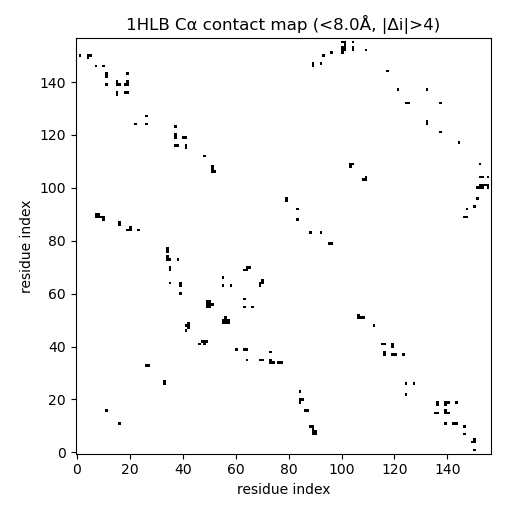00 23.03 123 GLU A C 1
ATOM 1197 O O . GLU A 1 124 ? 12.608 10.402 22.294 1.00 20.27 123 GLU A O 1
ATOM 1204 N N . ALA A 1 125 ? 13.407 11.949 20.841 1.00 22.52 124 ALA A N 1
ATOM 1205 C CA . ALA A 1 125 ? 13.935 12.849 21.851 1.00 25.84 124 ALA A CA 1
ATOM 1206 C C . ALA A 1 125 ? 12.869 13.273 22.852 1.00 24.70 124 ALA A C 1
ATOM 1207 O O . ALA A 1 125 ? 13.084 13.195 24.064 1.00 31.16 124 ALA A O 1
ATOM 1210 N N . LEU A 1 126 ? 11.721 13.700 22.366 1.00 21.58 125 LEU A N 1
ATOM 1211 C CA . LEU A 1 126 ? 10.592 13.996 23.202 1.00 27.45 125 LEU A CA 1
ATOM 1212 C C . LEU A 1 126 ? 10.267 12.827 24.137 1.00 28.42 125 LEU A C 1
ATOM 1213 O O . LEU A 1 126 ? 10.051 13.073 25.332 1.00 28.79 125 LEU A O 1
ATOM 1219 N N . GLN A 1 127 ? 10.276 11.569 23.677 1.00 25.96 126 GLN A N 1
ATOM 1220 C CA . GLN A 1 127 ? 9.891 10.485 24.525 1.00 22.43 126 GLN A CA 1
ATOM 1221 C C . GLN A 1 127 ? 10.985 10.199 25.514 1.00 21.61 126 GLN A C 1
ATOM 1222 O O . GLN A 1 127 ? 10.671 9.899 26.673 1.00 27.67 126 GLN A O 1
ATOM 1231 N N . ALA A 1 128 ? 12.259 10.325 25.169 1.00 20.12 127 ALA A N 1
ATOM 1232 C CA . ALA A 1 128 ? 13.339 10.091 26.139 1.00 18.26 127 ALA A CA 1
ATOM 1233 C C . ALA A 1 128 ? 13.277 11.093 27.292 1.00 19.81 127 ALA A C 1
ATOM 1234 O O . ALA A 1 128 ? 13.691 10.820 28.420 1.00 15.91 127 ALA A O 1
ATOM 1237 N N . GLU A 1 129 ? 12.770 12.282 26.941 1.00 24.04 128 GLU A N 1
ATOM 1238 C CA . GLU A 1 129 ? 12.552 13.371 27.866 1.00 25.89 128 GLU A CA 1
ATOM 1239 C C . GLU A 1 129 ? 11.359 13.143 28.797 1.00 26.86 128 GLU A C 1
ATOM 1240 O O . GLU A 1 129 ? 11.476 13.168 30.020 1.00 31.09 128 GLU A O 1
ATOM 1247 N N . LEU A 1 130 ? 10.183 12.898 28.249 1.00 26.68 129 LEU A N 1
ATOM 1248 C CA . LEU A 1 130 ? 8.964 12.785 29.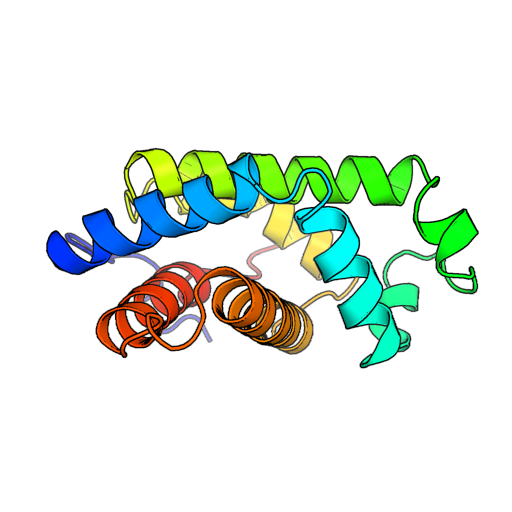017 1.00 26.15 129 LEU A CA 1
ATOM 1249 C C . LEU A 1 130 ? 8.780 11.483 29.784 1.00 28.80 129 LEU A C 1
ATOM 1250 O O . LEU A 1 130 ? 8.206 11.507 30.875 1.00 22.00 129 LEU A O 1
ATOM 1256 N N . GLY A 1 131 ? 9.239 10.323 29.301 1.00 29.12 130 GLY A N 1
ATOM 1257 C CA . GLY A 1 131 ? 9.010 9.074 29.999 1.00 31.92 130 GLY A CA 1
ATOM 1258 C C . GLY A 1 131 ? 7.635 8.535 29.710 1.00 36.41 130 GLY A C 1
ATOM 1259 O O . GLY A 1 131 ? 7.000 8.920 28.735 1.00 28.90 130 GLY A O 1
ATOM 1261 N N . SER A 1 132 ? 7.161 7.641 30.592 1.00 45.15 131 SER A N 1
ATOM 1262 C CA . SER A 1 132 ? 5.813 7.064 30.550 1.00 50.82 131 SER A CA 1
ATOM 1263 C C . SER A 1 132 ? 4.731 8.134 30.409 1.00 51.36 131 SER A C 1
ATOM 1264 O O . SER A 1 132 ? 3.610 7.844 29.979 1.00 51.17 131 SER A O 1
ATOM 1269 N N . ASP A 1 133 ? 5.057 9.382 30.761 1.00 51.69 132 ASP A N 1
ATOM 1270 C CA . ASP A 1 133 ? 4.130 10.456 30.561 1.00 51.23 132 ASP A CA 1
ATOM 1271 C C . ASP A 1 133 ? 4.417 11.213 29.269 1.00 48.73 132 ASP A C 1
ATOM 1272 O O . ASP A 1 133 ? 4.783 12.379 29.222 1.00 52.52 132 ASP A O 1
ATOM 1278 N N . PHE A 1 134 ? 4.230 10.458 28.200 1.00 45.20 133 PHE A N 1
ATOM 1279 C CA . PHE A 1 134 ? 4.260 10.875 26.809 1.00 39.79 133 PHE A CA 1
ATOM 1280 C C . PHE A 1 134 ? 2.912 10.313 26.383 1.00 40.26 133 PHE A C 1
ATOM 1281 O O . PHE A 1 134 ? 2.717 9.728 25.318 1.00 47.00 133 PHE A O 1
ATOM 1290 N N . ASN A 1 135 ? 1.888 10.513 27.197 1.00 40.62 134 ASN A N 1
ATOM 1291 C CA . ASN A 1 135 ? 0.598 9.900 26.964 1.00 40.43 134 ASN A CA 1
ATOM 1292 C C . ASN A 1 135 ? -0.212 10.562 25.887 1.00 40.54 134 ASN A C 1
ATOM 1293 O O . ASN A 1 135 ? -0.751 11.657 26.058 1.00 32.50 134 ASN A O 1
ATOM 1301 N N . GLU A 1 136 ? -0.100 9.818 24.769 1.00 39.41 135 GLU A N 1
ATOM 1302 C CA . GLU A 1 136 ? -0.623 9.978 23.411 1.00 40.99 135 GLU A CA 1
ATOM 1303 C C . GLU A 1 136 ? -1.319 11.198 22.872 1.00 40.55 135 GLU A C 1
ATOM 1304 O O . GLU A 1 136 ? -1.264 11.384 21.641 1.00 36.87 135 GLU A O 1
ATOM 1311 N N . LYS A 1 137 ? -1.940 12.043 23.717 1.00 38.55 136 LYS A N 1
ATOM 1312 C CA . LYS A 1 137 ? -2.383 13.363 23.282 1.00 37.53 136 LYS A CA 1
ATOM 1313 C C . LYS A 1 137 ? -1.067 13.988 22.785 1.00 34.21 136 LYS A C 1
ATOM 1314 O O . LYS A 1 137 ? -1.014 14.457 21.651 1.00 36.87 136 LYS A O 1
ATOM 1324 N N . THR A 1 138 ? 0.017 13.852 23.575 1.00 27.98 137 THR A N 1
ATOM 1325 C CA . THR A 1 138 ? 1.336 14.353 23.260 1.00 25.61 137 THR A CA 1
ATOM 1326 C C . THR A 1 138 ? 1.782 13.924 21.878 1.00 26.03 137 THR A C 1
ATOM 1327 O O . THR A 1 138 ? 2.323 14.738 21.141 1.00 27.44 137 THR A O 1
ATOM 1333 N N . ARG A 1 139 ? 1.502 12.701 21.441 1.00 27.41 138 ARG A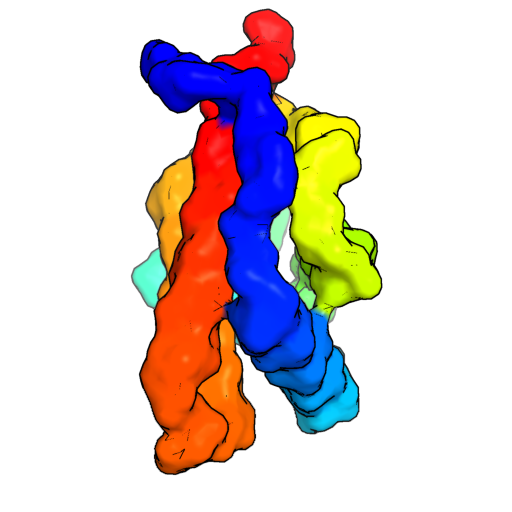 N 1
ATOM 1334 C CA . ARG A 1 139 ? 2.006 12.246 20.153 1.00 33.44 138 ARG A CA 1
ATOM 1335 C C . ARG A 1 139 ? 1.187 12.767 18.968 1.00 37.81 138 ARG A C 1
ATOM 1336 O O . ARG A 1 139 ? 1.724 13.097 17.892 1.00 36.00 138 ARG A O 1
ATOM 1350 N N . ASP A 1 140 ? -0.136 12.830 19.204 1.00 40.61 139 ASP A N 1
ATOM 1351 C CA . ASP A 1 140 ? -1.111 13.289 18.217 1.00 40.09 139 ASP A CA 1
ATOM 1352 C C . ASP A 1 140 ? -0.954 14.772 17.932 1.00 35.60 139 ASP A C 1
ATOM 1353 O O . ASP A 1 140 ? -0.870 15.186 16.784 1.00 33.21 139 ASP A O 1
ATOM 1359 N N . ALA A 1 141 ? -0.847 15.575 18.977 1.00 31.35 140 ALA A N 1
ATOM 1360 C CA . ALA A 1 141 ? -0.771 17.014 18.871 1.00 30.56 140 ALA A CA 1
ATOM 1361 C C . ALA A 1 141 ? 0.462 17.346 18.068 1.00 30.39 140 ALA A C 1
ATOM 1362 O O . ALA A 1 141 ? 0.408 18.136 17.123 1.00 35.34 140 ALA A O 1
ATOM 1365 N N . TRP A 1 142 ? 1.564 16.681 18.406 1.00 30.41 141 TRP A N 1
ATOM 1366 C CA . TRP A 1 142 ? 2.821 16.855 17.707 1.00 30.66 141 TRP A CA 1
ATOM 1367 C C . TRP A 1 142 ? 2.818 16.443 16.246 1.00 33.77 141 TRP A C 1
ATOM 1368 O O . TRP A 1 142 ? 3.416 17.099 15.397 1.00 35.07 141 TRP A O 1
ATOM 1381 N N . ALA A 1 143 ? 2.140 15.347 15.914 1.00 41.12 142 ALA A N 1
ATOM 1382 C CA . ALA A 1 143 ? 1.997 14.890 14.537 1.00 39.31 142 ALA A CA 1
ATOM 1383 C C . ALA A 1 143 ? 1.156 15.895 13.782 1.00 38.77 142 ALA A C 1
ATOM 1384 O O . ALA A 1 143 ? 1.518 16.284 12.678 1.00 37.85 142 ALA A O 1
ATOM 1387 N N . LYS A 1 144 ? 0.064 16.377 14.371 1.00 41.41 143 LYS A N 1
ATOM 1388 C CA . LYS A 1 144 ? -0.817 17.359 13.748 1.00 46.43 143 LYS A CA 1
ATOM 1389 C C . LYS A 1 144 ? -0.007 18.605 13.422 1.00 47.67 143 LYS A C 1
ATOM 1390 O O . LYS A 1 144 ? -0.070 19.086 12.287 1.00 47.76 143 LYS A O 1
ATOM 1400 N N . ALA A 1 145 ? 0.775 19.085 14.393 1.00 45.79 144 ALA A N 1
ATOM 1401 C CA . ALA A 1 145 ? 1.721 20.178 14.218 1.00 43.93 144 ALA A CA 1
ATOM 1402 C C . ALA A 1 145 ? 2.640 19.870 13.038 1.00 43.78 144 ALA A C 1
ATOM 1403 O O . ALA A 1 145 ? 2.808 20.706 12.147 1.00 42.71 144 ALA A O 1
ATOM 1406 N N . PHE A 1 146 ? 3.206 18.657 13.005 1.00 40.96 145 PHE A N 1
ATOM 1407 C CA . PHE A 1 146 ? 4.048 18.239 11.914 1.00 39.00 145 PHE A CA 1
ATOM 1408 C C . PHE A 1 146 ? 3.266 18.223 10.627 1.00 36.09 145 PHE A C 1
ATOM 1409 O O . PHE A 1 146 ? 3.817 18.579 9.598 1.00 37.02 145 PHE A O 1
ATOM 1418 N N . SER A 1 147 ? 1.991 17.921 10.591 1.00 36.34 146 SER A N 1
ATOM 1419 C CA . SER A 1 147 ? 1.263 17.932 9.351 1.00 40.06 146 SER A CA 1
ATOM 1420 C C . SER A 1 147 ? 1.001 19.347 8.874 1.00 39.56 146 SER A C 1
ATOM 1421 O O . SER A 1 147 ? 1.284 19.594 7.708 1.00 37.73 146 SER A O 1
ATOM 1426 N N . VAL A 1 148 ? 0.571 20.286 9.730 1.00 37.59 147 VAL A N 1
ATOM 1427 C CA . VAL A 1 148 ? 0.319 21.682 9.371 1.00 38.45 147 VAL A CA 1
ATOM 1428 C C . VAL A 1 148 ? 1.536 22.267 8.631 1.00 41.88 147 VAL A C 1
ATOM 1429 O O . VAL A 1 148 ? 1.471 22.910 7.577 1.00 43.30 147 VAL A O 1
ATOM 1434 N N . VAL A 1 149 ? 2.690 21.991 9.232 1.00 40.83 148 VAL A N 1
ATOM 1435 C CA . VAL A 1 149 ? 3.961 22.446 8.733 1.00 36.12 148 VAL A CA 1
ATOM 1436 C C . VAL A 1 149 ? 4.262 21.694 7.444 1.00 38.01 148 VAL A C 1
ATOM 1437 O O . VAL A 1 149 ? 4.590 22.299 6.427 1.00 40.04 148 VAL A O 1
ATOM 1442 N N . GLN A 1 150 ? 4.084 20.379 7.435 1.00 38.01 149 GLN A N 1
ATOM 1443 C CA . GLN A 1 150 ? 4.397 19.548 6.279 1.00 42.51 149 GLN A CA 1
ATOM 1444 C C . GLN A 1 150 ? 3.676 20.051 5.008 1.00 44.81 149 GLN A C 1
ATOM 1445 O O . GLN A 1 150 ? 4.274 20.247 3.936 1.00 42.04 149 GLN A O 1
ATOM 1454 N N . ALA A 1 151 ? 2.375 20.321 5.192 1.00 45.96 150 ALA A N 1
ATOM 1455 C CA . ALA A 1 151 ? 1.435 20.775 4.190 1.00 46.05 150 ALA A CA 1
ATOM 1456 C C . ALA A 1 151 ? 1.930 21.864 3.261 1.00 49.49 150 ALA A C 1
ATOM 1457 O O . ALA A 1 151 ? 1.553 21.887 2.083 1.00 55.74 150 ALA A O 1
ATOM 1460 N N . VAL A 1 152 ? 2.770 22.781 3.734 1.00 50.92 151 VAL A N 1
ATOM 1461 C CA . VAL A 1 152 ? 3.239 23.830 2.878 1.00 48.44 151 VAL A CA 1
ATOM 1462 C C . VAL A 1 152 ? 4.754 23.886 2.862 1.00 48.92 151 VAL A C 1
ATOM 1463 O O . VAL A 1 152 ? 5.409 24.883 3.179 1.00 52.38 151 VAL A O 1
ATOM 1468 N N . LEU A 1 153 ? 5.358 22.775 2.460 1.00 48.77 152 LEU A N 1
ATOM 1469 C CA . LEU A 1 153 ? 6.790 22.777 2.252 1.00 44.11 152 LEU A CA 1
ATOM 1470 C C . LEU A 1 153 ? 7.158 22.250 0.867 1.00 40.36 152 LEU A C 1
ATOM 1471 O O . LEU A 1 153 ? 6.491 21.426 0.255 1.00 38.83 152 LEU A O 1
ATOM 1477 N N . LEU A 1 154 ? 8.153 22.962 0.368 1.00 42.35 153 LEU A N 1
ATOM 1478 C CA . LEU A 1 154 ? 8.907 22.805 -0.882 1.00 45.27 153 LEU A CA 1
ATOM 1479 C C . LEU A 1 154 ? 8.498 22.643 -2.354 1.00 50.46 153 LEU A C 1
ATOM 1480 O O . LEU A 1 154 ? 8.017 21.665 -2.942 1.00 47.93 153 LEU A O 1
ATOM 1486 N N . VAL A 1 155 ? 9.127 23.707 -2.847 1.00 56.96 154 VAL A N 1
ATOM 1487 C CA . VAL A 1 155 ? 9.295 24.213 -4.189 1.00 61.36 154 VAL A CA 1
ATOM 1488 C C . VAL A 1 155 ? 8.319 24.550 -5.316 1.00 66.79 154 VAL A C 1
ATOM 1489 O O . VAL A 1 155 ? 7.787 23.870 -6.204 1.00 60.58 154 VAL A O 1
ATOM 1494 N N . LYS A 1 156 ? 8.700 25.848 -5.234 1.00 71.69 155 LYS A N 1
ATOM 1495 C CA . LYS A 1 156 ? 8.298 27.026 -5.976 1.00 73.78 155 LYS A CA 1
ATOM 1496 C C . LYS A 1 156 ? 9.618 27.810 -5.674 1.00 75.14 155 LYS A C 1
ATOM 1497 O O . LYS A 1 156 ? 9.751 28.715 -4.840 1.00 72.96 155 LYS A O 1
ATOM 1507 N N . HIS A 1 157 ? 10.696 27.285 -6.260 1.00 75.19 156 HIS A N 1
ATOM 1508 C CA . HIS A 1 157 ? 12.064 27.771 -6.089 1.00 76.50 156 HIS A CA 1
ATOM 1509 C C . HIS A 1 157 ? 12.484 28.762 -7.186 1.00 79.24 156 HIS A C 1
ATOM 1510 O O . HIS A 1 157 ? 13.635 29.212 -7.248 1.00 76.10 156 HIS A O 1
ATOM 1520 N N . GLY A 1 158 ? 11.533 29.081 -8.055 1.00 81.15 157 GLY A N 1
ATOM 1521 C CA . GLY A 1 158 ? 11.745 29.936 -9.194 1.00 83.10 157 GLY A CA 1
ATOM 1522 C C . GLY A 1 158 ? 11.372 29.117 -10.439 1.00 85.76 157 GLY A C 1
ATOM 1523 O O . GLY A 1 158 ? 10.485 28.255 -10.371 1.00 84.37 157 GLY A O 1
#

Organism: Molpadia arenicola (NCBI:txid7698)

Radius of gyration: 15.81 Å; Cα contacts (8 Å, |Δi|>4): 113; chains: 1; bounding box: 42×27×40 Å

Solvent-accessible surface area: 9676 Å² total; per-residue (Å²): 127,68,132,162,70,107,110,52,138,79,22,11,92,139,76,27,28,124,47,0,62,126,6,1,70,52,3,68,166,88,105,143,60,10,18,23,46,2,19,18,80,7,11,77,154,44,89,54,6,26,86,51,36,98,119,3,40,75,65,66,52,95,90,2,113,76,4,186,64,0,77,39,41,5,117,167,25,15,59,54,27,29,86,14,1,119,109,1,47,7,58,77,4,56,148,26,12,33,82,39,14,114,69,34,49,117,66,162,27,19,78,102,34,51,79,23,30,21,149,4,1,40,76,13,0,97,96,37,20,36,117,98,29,104,108,167,12,90,64,1,4,36,80,1,36,56,21,34,103,84,52,48,56,77,196,73,133

InterPro domains:
  IPR000971 Globin [PF00042] (38-153)
  IPR000971 Globin [PS01033] (12-158)
  IPR002336 Erythrocruorin [PR00611] (36-58)
  IPR002336 Erythrocruorin [PR00611] (88-111)
  IPR002336 Erythrocruorin [PR00611] (114-130)
  IPR002336 Erythrocruorin [PR00611] (138-152)
  IPR009050 Globin-like superfamily [SSF46458] (10-153)
  IPR012292 Globin/Protoglobin [G3DSA:1.10.490.10] (1-158)
  IPR044399 Myoglobin-like, M family globin domain [cd01040] (21-153)

Sequence (157 aa):
GGTLAIQAQGDLTLAQKKIVRKTWHQLMRNKTSFVTDVFIRIFAYDPSAQNKFPQMAGMSASQLRSSRQMQAHAIRVSSIMSEYVEELDSDILPELLATLARTHDLNKVGADHYNLFAKVLMEALQAELGSDFNEKTRDAWAKAFSVVQAVLLVKHG

CATH classification: 1.10.490.10

B-factor: mean 42.83, std 17.54, range [5.56, 103.32]

Secondary structure (DSSP, 8-state):
--TT-S---S-S-HHHHHHHHHHHHHHHHH-TTHHHHHHHHHHHH-THHHHTSGGGTT--HHHHTT-HHHHHHHHHHHHHHHHHHTT--TTSHHHHTHHHHHHHHHTT--HHHHHHHHHHHHHHHHHHHTT---THHHHHHHHHHHHHHHT-S----